Protein AF-A0A3P8V9P8-F1 (afdb_monomer_lite)

Sequence (103 aa):
MSKKKKDWKTEKERLLRLDGEERRKEYRRQDFIPLEKIPTWREENRANRKEEGKEVPGRGGLSDKVSLYKGDITVLEVDAIVNAGEEAGKSQKQQEGDFLQVP

Foldseek 3Di:
DDDPPDPPVVVVVVLVPDDPVVNCVPDPDNQADEPVNFDFQVRVCVVVPPDDDDDPPDDPDCSRVHGDDDDDPSRYPDPDDDDPDDCPDPPDDDPDDPPDDDD

Structure (mmCIF, N/CA/C/O backbone):
data_AF-A0A3P8V9P8-F1
#
_entry.id   AF-A0A3P8V9P8-F1
#
loop_
_atom_site.group_PDB
_atom_site.id
_atom_site.type_symbol
_atom_site.label_atom_id
_atom_site.label_alt_id
_atom_site.label_comp_id
_atom_site.label_asym_id
_atom_site.label_entity_id
_atom_site.label_seq_id
_atom_site.pdbx_PDB_ins_code
_atom_site.Cartn_x
_atom_site.Cartn_y
_atom_site.Cartn_z
_atom_site.occupancy
_atom_site.B_iso_or_equiv
_atom_site.auth_seq_id
_atom_site.auth_comp_id
_atom_site.auth_asym_id
_atom_site.auth_atom_id
_atom_site.pdbx_PDB_model_num
ATOM 1 N N . MET A 1 1 ? -28.130 -1.934 23.404 1.00 34.16 1 MET A N 1
ATOM 2 C CA . MET A 1 1 ? -26.757 -2.379 23.741 1.00 34.16 1 MET A CA 1
ATOM 3 C C . MET A 1 1 ? -25.752 -1.481 23.024 1.00 34.16 1 MET A C 1
ATOM 5 O O . MET A 1 1 ? -25.485 -1.690 21.846 1.00 34.16 1 MET A O 1
ATOM 9 N N . SER A 1 2 ? -25.257 -0.434 23.689 1.00 45.66 2 SER A N 1
ATOM 10 C CA . SER A 1 2 ? -24.278 0.487 23.094 1.00 45.66 2 SER A CA 1
ATOM 11 C C . SER A 1 2 ? -22.909 -0.191 23.053 1.00 45.66 2 SER A C 1
ATOM 13 O O . SER A 1 2 ? -22.291 -0.402 24.095 1.00 45.66 2 SER A O 1
ATOM 15 N N . LYS A 1 3 ? -22.433 -0.573 21.861 1.00 52.53 3 LYS A N 1
ATOM 16 C CA . LYS A 1 3 ? -21.045 -1.013 21.680 1.00 52.53 3 LYS A CA 1
ATOM 17 C C . LYS A 1 3 ? -20.150 0.185 22.002 1.00 52.53 3 LYS A C 1
ATOM 19 O O . LYS A 1 3 ? -20.113 1.137 21.225 1.00 52.53 3 LYS A O 1
ATOM 24 N N . LYS A 1 4 ? -19.472 0.159 23.156 1.00 60.16 4 LYS A N 1
ATOM 25 C CA . LYS A 1 4 ? -18.398 1.105 23.493 1.00 60.16 4 LYS A CA 1
ATOM 26 C C . LYS A 1 4 ? -17.437 1.117 22.302 1.00 60.16 4 LYS A C 1
ATOM 28 O O . LYS A 1 4 ? -16.820 0.096 22.003 1.00 60.16 4 LYS A O 1
ATOM 33 N N . LYS A 1 5 ? -17.393 2.226 21.559 1.00 66.69 5 LYS A N 1
ATOM 34 C CA . LYS A 1 5 ? -16.459 2.379 20.443 1.00 66.69 5 LYS A CA 1
ATOM 35 C C . LYS A 1 5 ? -15.057 2.289 21.038 1.00 66.69 5 LYS A C 1
ATOM 37 O O . LYS A 1 5 ? -14.736 3.048 21.947 1.00 66.69 5 LYS A O 1
ATOM 42 N N . LYS A 1 6 ? -14.262 1.331 20.563 1.00 71.31 6 LYS A N 1
ATOM 43 C CA . LYS A 1 6 ? -12.830 1.279 20.861 1.00 71.31 6 LYS A CA 1
ATOM 44 C C . LYS A 1 6 ? -12.234 2.603 20.382 1.00 71.31 6 LYS A C 1
ATOM 46 O O . LYS A 1 6 ? -12.539 3.024 19.264 1.00 71.31 6 LYS A O 1
ATOM 51 N N . ASP A 1 7 ? -11.465 3.274 21.231 1.00 89.44 7 ASP A N 1
ATOM 52 C CA . ASP A 1 7 ? -10.794 4.503 20.822 1.00 89.44 7 ASP A CA 1
ATOM 53 C C . ASP A 1 7 ? -9.811 4.164 19.694 1.00 89.44 7 ASP A C 1
ATOM 55 O O . ASP A 1 7 ? -8.908 3.338 19.854 1.00 89.44 7 ASP A O 1
ATOM 59 N N . TRP A 1 8 ? -10.021 4.773 18.527 1.00 89.00 8 TRP A N 1
ATOM 60 C CA . TRP A 1 8 ? -9.198 4.536 17.346 1.00 89.00 8 TRP A CA 1
ATOM 61 C C . TRP A 1 8 ? -7.748 4.972 17.576 1.00 89.00 8 TRP A C 1
ATOM 63 O O . TRP A 1 8 ? -6.852 4.404 16.957 1.00 89.00 8 TRP A O 1
ATOM 73 N N . LYS A 1 9 ? -7.505 5.947 18.468 1.00 93.50 9 LYS A N 1
ATOM 74 C CA . LYS A 1 9 ? -6.154 6.416 18.802 1.00 93.50 9 LYS A CA 1
ATOM 75 C C . LYS A 1 9 ? -5.376 5.338 19.545 1.00 93.50 9 LYS A C 1
ATOM 77 O O . LYS A 1 9 ? -4.273 4.991 19.132 1.00 93.50 9 LYS A O 1
ATOM 82 N N . THR A 1 10 ? -5.983 4.756 20.581 1.00 92.88 10 THR A N 1
ATOM 83 C CA . THR A 1 10 ? -5.384 3.658 21.353 1.00 92.88 10 THR A CA 1
ATOM 84 C C . THR A 1 10 ? -5.127 2.439 20.475 1.00 92.88 10 THR A C 1
ATOM 86 O O . THR A 1 10 ? -4.055 1.844 20.542 1.00 92.88 10 THR A O 1
ATOM 89 N N . GLU A 1 11 ? -6.083 2.080 19.615 1.00 92.81 11 GLU A N 1
ATOM 90 C CA . GLU A 1 11 ? -5.922 0.936 18.713 1.00 92.81 11 GLU A CA 1
ATOM 91 C C . GLU A 1 11 ? -4.829 1.183 17.661 1.00 92.81 11 GLU A C 1
ATOM 93 O O . GLU A 1 11 ? -4.024 0.293 17.396 1.00 92.81 11 GLU A O 1
ATOM 98 N N . LYS A 1 12 ? -4.745 2.403 17.110 1.00 92.75 12 LYS A N 1
ATOM 99 C CA . LYS A 1 12 ? -3.674 2.799 16.188 1.00 92.75 12 LYS A CA 1
ATOM 100 C C . LYS A 1 12 ? -2.299 2.681 16.846 1.00 92.75 12 LYS A C 1
ATOM 102 O O . LYS A 1 12 ? -1.401 2.095 16.251 1.00 92.75 12 LYS A O 1
ATOM 107 N N . GLU A 1 13 ? -2.126 3.220 18.054 1.00 94.19 13 GLU A N 1
ATOM 108 C CA . GLU A 1 13 ? -0.857 3.109 18.785 1.00 94.19 13 GLU A CA 1
ATOM 109 C C . GLU A 1 13 ? -0.478 1.659 19.078 1.00 94.19 13 GLU A C 1
ATOM 111 O O . GLU A 1 13 ? 0.692 1.301 18.967 1.00 94.19 13 GLU A O 1
ATOM 116 N N . ARG A 1 14 ? -1.456 0.817 19.430 1.00 95.00 14 ARG A N 1
ATOM 117 C CA . ARG A 1 14 ? -1.223 -0.609 19.663 1.00 95.00 14 ARG A CA 1
ATOM 118 C C . ARG A 1 14 ? -0.701 -1.293 18.400 1.00 95.00 14 ARG A C 1
ATOM 120 O O . ARG A 1 14 ? 0.324 -1.957 18.467 1.00 95.00 14 ARG A O 1
ATOM 127 N N . LEU A 1 15 ? -1.363 -1.084 17.260 1.00 92.88 15 LEU A N 1
ATOM 128 C CA . LEU A 1 15 ? -0.978 -1.689 15.980 1.00 92.88 15 LEU A CA 1
ATOM 129 C C . LEU A 1 15 ? 0.393 -1.214 15.479 1.00 92.88 15 LEU A C 1
ATOM 131 O O . LEU A 1 15 ? 1.110 -1.999 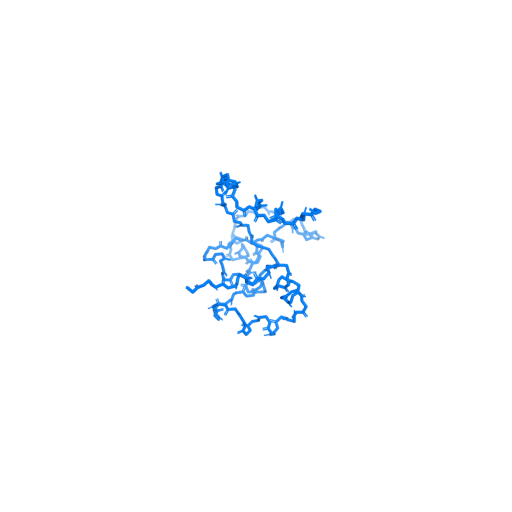14.870 1.00 92.88 15 LEU A O 1
ATOM 135 N N . LEU A 1 16 ? 0.768 0.042 15.747 1.00 93.12 16 LEU A N 1
ATOM 136 C CA . LEU A 1 16 ? 2.086 0.584 15.387 1.00 93.12 16 LEU A CA 1
ATOM 137 C C . LEU A 1 16 ? 3.238 -0.003 16.216 1.00 93.12 16 LEU A C 1
ATOM 139 O O . LEU A 1 16 ? 4.381 0.069 15.778 1.00 93.12 16 LEU A O 1
ATOM 143 N N . ARG A 1 17 ? 2.956 -0.534 17.414 1.00 93.56 17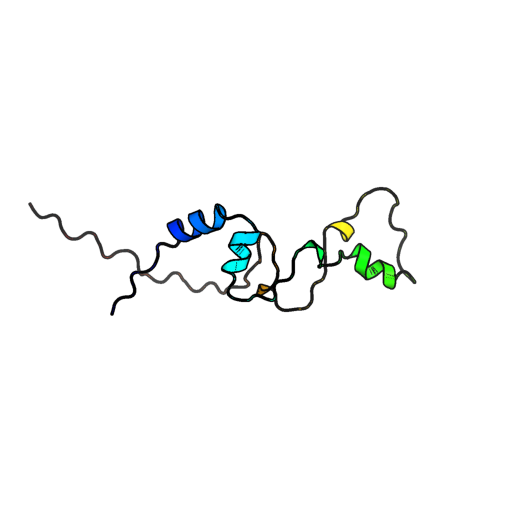 ARG A N 1
ATOM 144 C CA . ARG A 1 17 ? 3.968 -1.134 18.301 1.00 93.56 17 ARG A CA 1
ATOM 145 C C . ARG A 1 17 ? 4.201 -2.625 18.044 1.00 93.56 17 ARG A C 1
ATOM 147 O O . ARG A 1 17 ? 5.206 -3.140 18.518 1.00 93.56 17 ARG A O 1
ATOM 154 N N . LEU A 1 18 ? 3.287 -3.302 17.349 1.00 92.75 18 LEU A N 1
ATOM 155 C CA . LEU A 1 18 ? 3.429 -4.717 17.009 1.00 92.75 18 LEU A CA 1
ATOM 156 C C . LEU A 1 18 ? 4.478 -4.918 15.914 1.00 92.75 18 LEU A C 1
ATOM 158 O O . LEU A 1 18 ? 4.591 -4.105 14.990 1.00 92.75 18 LEU A O 1
ATOM 162 N N . ASP A 1 19 ? 5.183 -6.042 15.978 1.00 92.94 19 ASP A N 1
ATOM 163 C CA . ASP A 1 19 ? 6.049 -6.474 14.888 1.00 92.94 19 ASP A CA 1
ATOM 164 C C . ASP A 1 19 ? 5.242 -7.020 13.689 1.00 92.94 19 ASP A C 1
ATOM 166 O O . ASP A 1 19 ? 4.017 -7.173 13.730 1.00 92.94 19 ASP A O 1
ATOM 170 N N . GLY A 1 20 ? 5.926 -7.292 12.575 1.00 88.12 20 GLY A N 1
ATOM 171 C CA . GLY A 1 20 ? 5.272 -7.792 11.363 1.00 88.12 20 GLY A CA 1
ATOM 172 C C . GLY A 1 20 ? 4.593 -9.156 11.542 1.00 88.12 20 GLY A C 1
ATOM 173 O O . GLY A 1 20 ? 3.538 -9.396 10.957 1.00 88.12 20 GLY A O 1
ATOM 174 N N . GLU A 1 21 ? 5.147 -10.049 12.362 1.00 91.12 21 GLU A N 1
ATOM 175 C CA . GLU A 1 21 ? 4.606 -11.398 12.560 1.00 91.12 21 GLU A CA 1
ATOM 176 C C . GLU A 1 21 ? 3.358 -11.389 13.445 1.00 91.12 21 GLU A C 1
ATOM 178 O O . GLU A 1 21 ? 2.378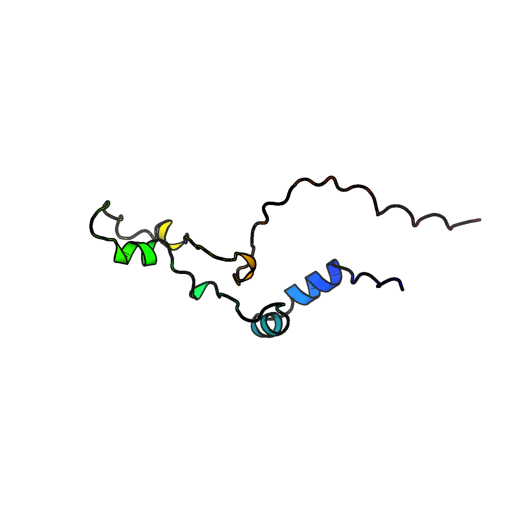 -12.079 13.158 1.00 91.12 21 GLU A O 1
ATOM 183 N N . GLU A 1 22 ? 3.360 -10.581 14.500 1.00 92.88 22 GLU A N 1
ATOM 184 C CA . GLU A 1 22 ? 2.216 -10.356 15.372 1.00 92.88 22 GLU A CA 1
ATOM 185 C C . GLU A 1 22 ? 1.086 -9.648 14.630 1.00 92.88 22 GLU A C 1
ATOM 187 O O . GLU A 1 22 ? -0.068 -10.072 14.734 1.00 92.88 22 GLU A O 1
ATOM 192 N N . ARG A 1 23 ? 1.405 -8.642 13.804 1.00 93.00 23 ARG A N 1
ATOM 193 C CA . ARG A 1 23 ? 0.411 -7.963 12.959 1.00 93.00 23 ARG A CA 1
ATOM 194 C C . ARG A 1 23 ? -0.313 -8.937 12.032 1.00 93.00 23 ARG A C 1
ATOM 196 O O . ARG A 1 23 ? -1.538 -8.867 11.934 1.00 93.00 23 ARG A O 1
ATOM 203 N N . ARG A 1 24 ? 0.406 -9.882 11.413 1.00 93.75 24 ARG A N 1
ATOM 204 C CA . ARG A 1 24 ? -0.171 -10.892 10.503 1.00 93.75 24 ARG A CA 1
ATOM 205 C C . ARG A 1 24 ? -1.198 -11.807 11.173 1.00 93.75 24 ARG A C 1
ATOM 207 O O . ARG A 1 24 ? -2.143 -12.229 10.511 1.00 93.75 24 ARG A O 1
ATOM 214 N N . LYS A 1 25 ? -1.068 -12.081 12.479 1.00 92.81 25 LYS A N 1
ATOM 215 C CA . LYS A 1 25 ? -2.047 -12.886 13.245 1.00 92.81 25 LYS A CA 1
ATOM 216 C C . LYS A 1 25 ? -3.405 -12.194 13.361 1.00 92.81 25 LYS A C 1
ATOM 218 O O . LYS A 1 25 ? -4.422 -12.862 13.528 1.00 92.81 25 LYS A O 1
ATOM 223 N N . GLU A 1 26 ? -3.418 -10.866 13.289 1.00 92.50 26 GLU A N 1
ATOM 224 C CA . GLU A 1 26 ? -4.614 -10.043 13.465 1.00 92.50 26 GLU A CA 1
ATOM 225 C C . GLU A 1 26 ? -5.206 -9.527 12.146 1.00 92.50 26 GLU A C 1
ATOM 227 O O . GLU A 1 26 ? -6.229 -8.832 12.149 1.00 92.50 26 GLU A O 1
ATOM 232 N N . TYR A 1 27 ? -4.597 -9.855 11.003 1.00 92.88 27 TYR A N 1
ATOM 233 C CA . TYR A 1 27 ? -5.161 -9.497 9.708 1.00 92.88 27 TYR A CA 1
ATOM 234 C C . TYR A 1 27 ? -6.535 -10.141 9.530 1.00 92.88 27 TYR A C 1
ATOM 236 O O . TYR A 1 27 ? -6.756 -11.314 9.826 1.00 92.88 27 TYR A O 1
ATOM 244 N N . ARG A 1 28 ? -7.482 -9.365 8.988 1.00 90.06 28 ARG A N 1
ATOM 245 C CA . ARG A 1 28 ? -8.827 -9.878 8.676 1.00 90.06 28 ARG A CA 1
ATOM 246 C C . ARG A 1 28 ? -8.790 -11.024 7.672 1.00 90.06 28 ARG A C 1
ATOM 248 O O . ARG A 1 28 ? -9.689 -11.859 7.671 1.00 90.06 28 ARG A O 1
ATOM 255 N N . ARG A 1 29 ? -7.782 -11.021 6.802 1.00 88.38 29 ARG A N 1
ATOM 256 C CA . ARG A 1 29 ? -7.541 -12.048 5.802 1.00 88.38 29 ARG A CA 1
ATOM 257 C C . ARG A 1 29 ? -6.126 -12.580 5.964 1.00 88.38 29 ARG A C 1
ATOM 259 O O . ARG A 1 29 ? -5.216 -11.812 6.255 1.00 88.38 29 ARG A O 1
ATOM 266 N N . GLN A 1 30 ? -5.951 -13.878 5.750 1.00 88.12 30 GLN A N 1
ATOM 267 C CA . GLN A 1 30 ? -4.633 -14.512 5.827 1.00 88.12 30 GLN A CA 1
ATOM 268 C C . GLN A 1 30 ? -3.911 -14.579 4.471 1.00 88.12 30 GLN A C 1
ATOM 270 O O . GLN A 1 30 ? -2.734 -14.916 4.428 1.00 88.12 30 GLN A O 1
ATOM 275 N N . ASP A 1 31 ? -4.579 -14.235 3.367 1.00 91.25 31 ASP A N 1
ATOM 276 C CA . ASP A 1 31 ? -4.043 -14.269 2.001 1.00 91.25 31 ASP A CA 1
ATOM 277 C C . ASP A 1 31 ? -3.364 -12.950 1.587 1.00 91.25 31 ASP A C 1
ATOM 279 O O . ASP A 1 31 ? -3.647 -12.390 0.530 1.00 91.25 31 ASP A O 1
ATOM 283 N N . PHE A 1 32 ? -2.456 -12.440 2.422 1.00 94.19 32 PHE A N 1
ATOM 284 C CA . PHE A 1 32 ? -1.728 -11.200 2.141 1.00 94.19 32 PHE A CA 1
ATOM 285 C C . PHE A 1 32 ? -0.572 -11.402 1.145 1.00 94.19 32 PHE A C 1
ATOM 287 O O . PHE A 1 32 ? 0.051 -12.466 1.062 1.00 94.19 32 PHE A O 1
ATOM 294 N N . ILE A 1 33 ? -0.262 -10.343 0.398 1.00 95.25 33 ILE A N 1
ATOM 295 C CA . ILE A 1 33 ? 0.829 -10.288 -0.573 1.00 95.25 33 ILE A CA 1
ATOM 296 C C . ILE A 1 33 ? 1.918 -9.360 -0.019 1.00 95.25 33 ILE A C 1
ATOM 298 O O . ILE A 1 33 ? 1.709 -8.146 0.001 1.00 95.25 33 ILE A O 1
ATOM 302 N N . PRO A 1 34 ? 3.063 -9.902 0.435 1.00 95.38 34 PRO A N 1
ATOM 303 C CA . PRO A 1 34 ? 4.204 -9.101 0.867 1.00 95.38 34 PRO A CA 1
ATOM 304 C C . PRO A 1 34 ? 4.833 -8.341 -0.306 1.00 95.38 34 PRO A C 1
ATOM 306 O O . PRO A 1 34 ? 4.798 -8.817 -1.447 1.00 95.38 34 PRO A O 1
ATOM 309 N N . LEU A 1 35 ? 5.417 -7.174 -0.018 1.00 95.56 35 LEU A N 1
ATOM 310 C CA . LEU A 1 35 ? 6.027 -6.284 -1.012 1.00 95.56 35 LEU A CA 1
ATOM 311 C C . LEU A 1 35 ? 7.059 -7.009 -1.889 1.00 95.56 35 LEU A C 1
ATOM 313 O O . LEU A 1 35 ? 7.111 -6.781 -3.092 1.00 95.56 35 LEU A O 1
ATOM 317 N N . GLU A 1 36 ? 7.819 -7.941 -1.318 1.00 93.94 36 GLU A N 1
ATOM 318 C CA . GLU A 1 36 ? 8.859 -8.710 -2.008 1.00 93.94 36 GLU A CA 1
ATOM 319 C C . GLU A 1 36 ? 8.309 -9.635 -3.104 1.00 93.94 36 GLU A C 1
ATOM 321 O O . GLU A 1 36 ? 9.057 -10.068 -3.978 1.00 93.94 36 GLU A O 1
ATOM 326 N N . LYS A 1 37 ? 7.011 -9.969 -3.068 1.00 94.62 37 LYS A N 1
ATOM 327 C CA . LYS A 1 37 ? 6.359 -10.770 -4.117 1.00 94.62 37 LYS A CA 1
ATOM 328 C C . LYS A 1 37 ? 5.828 -9.927 -5.273 1.00 94.62 37 LYS A C 1
ATOM 330 O O . LYS A 1 37 ? 5.363 -10.500 -6.257 1.00 94.62 37 LYS A O 1
ATOM 335 N N . ILE A 1 38 ? 5.853 -8.601 -5.160 1.00 95.12 38 ILE A N 1
ATOM 336 C CA . ILE A 1 38 ? 5.393 -7.697 -6.210 1.00 95.12 38 ILE A CA 1
ATOM 337 C C . ILE A 1 38 ? 6.589 -7.413 -7.129 1.00 95.12 38 ILE A C 1
ATOM 339 O O . ILE A 1 38 ? 7.533 -6.756 -6.693 1.00 95.12 38 ILE A O 1
ATOM 343 N N . PRO A 1 39 ? 6.583 -7.890 -8.388 1.00 93.00 39 PRO A N 1
ATOM 344 C CA . PRO A 1 39 ? 7.687 -7.631 -9.302 1.00 93.00 39 PRO A CA 1
ATOM 345 C C . PRO A 1 39 ? 7.768 -6.139 -9.620 1.00 93.00 39 PRO A C 1
ATOM 347 O O . PRO A 1 39 ? 6.756 -5.450 -9.772 1.00 93.00 39 PRO A O 1
ATOM 350 N N . THR A 1 40 ? 8.983 -5.628 -9.745 1.00 93.50 40 THR A N 1
ATOM 351 C CA . THR A 1 40 ? 9.227 -4.282 -10.269 1.00 93.50 40 THR A CA 1
ATOM 352 C C . THR A 1 40 ? 8.895 -4.220 -11.758 1.00 93.50 40 THR A C 1
ATOM 354 O O . THR A 1 40 ? 8.950 -5.220 -12.477 1.00 93.50 40 THR A O 1
ATOM 357 N N . TRP A 1 41 ? 8.615 -3.019 -12.260 1.00 90.00 41 TRP A N 1
ATOM 358 C CA . TRP A 1 41 ? 8.396 -2.777 -13.685 1.00 90.00 41 TRP A CA 1
ATOM 359 C C . TRP A 1 41 ? 9.577 -3.265 -14.525 1.00 90.00 41 TRP A C 1
ATOM 361 O O . TRP A 1 41 ? 9.393 -3.810 -15.610 1.00 90.00 41 TRP A O 1
ATOM 371 N N . ARG A 1 42 ? 10.808 -3.127 -14.012 1.00 87.00 42 ARG A N 1
ATOM 372 C CA . ARG A 1 42 ? 11.991 -3.696 -14.662 1.00 87.00 42 ARG A CA 1
ATOM 373 C C . ARG A 1 42 ? 11.894 -5.217 -14.783 1.00 87.00 42 ARG A C 1
ATOM 375 O O . ARG A 1 42 ? 12.210 -5.753 -15.843 1.00 87.00 42 ARG A O 1
ATOM 382 N N . GLU A 1 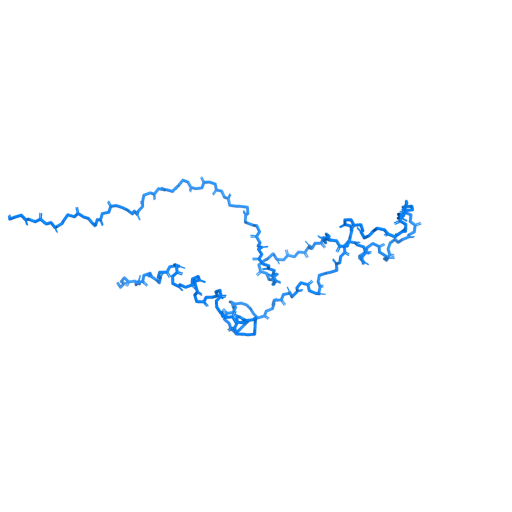43 ? 11.546 -5.915 -13.710 1.00 86.88 43 GLU A N 1
ATOM 383 C CA . GLU A 1 43 ? 11.478 -7.380 -13.694 1.00 86.88 43 GLU A CA 1
ATOM 384 C C . GLU A 1 43 ? 10.377 -7.909 -14.611 1.00 86.88 43 GLU A C 1
ATOM 386 O O . GLU A 1 43 ? 10.617 -8.865 -15.346 1.00 86.88 43 GLU A O 1
ATOM 391 N N . GLU A 1 44 ? 9.225 -7.240 -14.647 1.00 84.06 44 GLU A N 1
ATOM 392 C CA . GLU A 1 44 ? 8.114 -7.585 -15.535 1.00 84.06 44 GLU A CA 1
ATOM 393 C C . GLU A 1 44 ? 8.476 -7.359 -17.018 1.00 84.06 44 GLU A C 1
ATOM 395 O O . GLU A 1 44 ? 8.306 -8.254 -17.850 1.00 84.06 44 GLU A O 1
ATOM 400 N N . ASN A 1 45 ? 9.093 -6.219 -17.357 1.00 73.75 45 ASN A N 1
ATOM 401 C CA . ASN A 1 45 ? 9.485 -5.914 -18.740 1.00 73.75 45 ASN A CA 1
ATOM 402 C C . ASN A 1 45 ? 10.736 -6.656 -19.233 1.00 73.75 45 ASN A C 1
ATOM 404 O O . ASN A 1 45 ? 10.976 -6.703 -20.443 1.00 73.75 45 ASN A O 1
ATOM 408 N N . ARG A 1 46 ? 11.532 -7.287 -18.357 1.00 66.69 46 ARG A N 1
ATOM 409 C CA . ARG A 1 46 ? 12.654 -8.145 -18.791 1.00 66.69 46 ARG A CA 1
ATOM 410 C C . ARG A 1 46 ? 12.185 -9.317 -19.660 1.00 66.69 46 ARG A C 1
ATOM 412 O O . ARG A 1 46 ? 12.939 -9.733 -20.537 1.00 66.69 46 ARG A O 1
ATOM 419 N N . ALA A 1 47 ? 10.955 -9.802 -19.475 1.00 57.06 47 ALA A N 1
ATOM 420 C CA . ALA A 1 47 ? 10.366 -10.851 -20.310 1.00 57.06 47 ALA A CA 1
ATOM 421 C C . ALA A 1 47 ? 9.993 -10.367 -21.730 1.00 57.06 47 ALA A C 1
ATOM 423 O O . ALA A 1 47 ? 9.987 -11.162 -22.667 1.00 57.06 47 ALA A O 1
ATOM 424 N N . ASN A 1 48 ? 9.750 -9.062 -21.907 1.00 54.56 48 ASN A N 1
ATOM 425 C CA . ASN A 1 48 ? 9.282 -8.433 -23.150 1.00 54.56 48 ASN A CA 1
ATOM 426 C C . ASN A 1 48 ? 10.362 -7.617 -23.880 1.00 54.56 48 ASN A C 1
ATOM 428 O O . ASN A 1 48 ? 10.058 -6.809 -24.753 1.00 54.56 48 ASN A O 1
ATOM 432 N N . ARG A 1 49 ? 11.642 -7.850 -23.565 1.00 56.44 49 ARG A N 1
ATOM 433 C CA . ARG A 1 49 ? 12.813 -7.090 -24.043 1.00 56.44 49 ARG A CA 1
ATOM 434 C C . ARG A 1 49 ? 13.130 -7.242 -25.544 1.00 56.44 49 ARG A C 1
ATOM 436 O O . ARG A 1 49 ? 14.298 -7.191 -25.925 1.00 56.44 49 ARG A O 1
ATOM 443 N N . LYS A 1 50 ? 12.130 -7.476 -26.399 1.00 53.94 50 LYS A N 1
ATOM 444 C CA . LYS A 1 50 ? 12.315 -7.525 -27.852 1.00 53.94 50 LYS A CA 1
ATOM 445 C C . LYS A 1 50 ? 12.431 -6.140 -28.471 1.00 53.94 50 LYS A C 1
ATOM 447 O O . LYS A 1 50 ? 13.244 -5.985 -29.369 1.00 53.94 50 LYS A O 1
ATOM 452 N N . GLU A 1 51 ? 11.722 -5.130 -27.988 1.00 52.06 51 GLU A N 1
ATOM 453 C CA . GLU A 1 51 ? 11.730 -3.819 -28.637 1.00 52.06 51 GLU A CA 1
ATOM 454 C C . GLU A 1 51 ? 11.415 -2.743 -27.605 1.00 52.06 51 GLU A C 1
ATOM 456 O O . GLU A 1 51 ? 10.261 -2.571 -27.262 1.00 52.06 51 GLU A O 1
ATOM 461 N N . GLU A 1 52 ? 12.427 -2.074 -27.049 1.00 51.47 52 GLU A N 1
ATOM 462 C CA . GLU A 1 52 ? 12.374 -0.635 -26.746 1.00 51.47 52 GLU A CA 1
ATOM 463 C C . GLU A 1 52 ? 13.663 -0.179 -26.050 1.00 51.47 52 GLU A C 1
ATOM 465 O O . GLU A 1 52 ? 14.110 -0.763 -25.067 1.00 51.47 52 GLU A O 1
ATOM 470 N N . GLY A 1 53 ? 14.261 0.867 -26.629 1.00 50.66 53 GLY A N 1
ATOM 471 C CA . GLY A 1 53 ? 15.132 1.868 -26.006 1.00 50.66 53 GLY A CA 1
ATOM 472 C C . GLY A 1 53 ? 16.180 1.415 -24.988 1.00 50.66 53 GLY A C 1
ATOM 473 O O . GLY A 1 53 ? 15.864 1.072 -23.857 1.00 50.66 53 GLY A O 1
ATOM 474 N N . LYS A 1 54 ? 17.460 1.574 -25.357 1.00 49.34 54 LYS A N 1
ATOM 475 C CA . LYS A 1 54 ? 18.638 1.512 -24.472 1.00 49.34 54 LYS A CA 1
ATOM 476 C C . LYS A 1 54 ? 18.345 2.070 -23.069 1.00 49.34 54 LYS A C 1
ATOM 478 O O . LYS A 1 54 ? 18.362 3.282 -22.860 1.00 49.34 54 LYS A O 1
ATOM 483 N N . GLU A 1 55 ? 18.162 1.182 -22.097 1.00 55.47 55 GLU A N 1
ATOM 484 C CA . GLU A 1 55 ? 18.284 1.537 -20.687 1.00 55.47 55 GLU A CA 1
ATOM 485 C C . GLU A 1 55 ? 19.704 2.078 -20.473 1.00 55.47 55 GLU A C 1
ATOM 487 O O . GLU A 1 55 ? 20.677 1.418 -20.843 1.00 55.47 55 GLU A O 1
ATOM 492 N N . VAL A 1 56 ? 19.838 3.286 -19.920 1.00 53.16 56 VAL A N 1
ATOM 493 C CA . VAL A 1 56 ? 21.150 3.861 -19.600 1.00 53.16 56 VAL A CA 1
ATOM 494 C C . VAL A 1 56 ? 21.802 2.958 -18.544 1.00 53.16 56 VAL A C 1
ATOM 496 O O . VAL A 1 56 ? 21.276 2.858 -17.431 1.00 53.16 56 VAL A O 1
ATOM 499 N N . PRO A 1 57 ? 22.907 2.260 -18.856 1.00 47.25 57 PRO A N 1
ATOM 500 C CA . PRO A 1 57 ? 23.504 1.330 -17.913 1.00 47.25 57 PRO A CA 1
ATOM 501 C C . PRO A 1 57 ? 24.143 2.130 -16.770 1.00 47.25 57 PRO A C 1
ATOM 503 O O . PRO A 1 57 ? 24.969 3.007 -17.008 1.00 47.25 57 PRO A O 1
ATOM 506 N N . GLY A 1 58 ? 23.749 1.845 -15.525 1.00 51.91 58 GLY A N 1
ATOM 507 C CA . GLY A 1 58 ? 24.449 2.339 -14.331 1.00 51.91 58 GLY A CA 1
ATOM 508 C C . GLY A 1 58 ? 23.707 3.344 -13.444 1.00 51.91 58 GLY A C 1
ATOM 509 O O . GLY A 1 58 ? 24.234 3.701 -12.394 1.00 51.91 58 GLY A O 1
ATOM 510 N N . ARG A 1 59 ? 22.482 3.772 -13.780 1.00 55.56 59 ARG A N 1
ATOM 511 C CA . ARG A 1 59 ? 21.598 4.462 -12.819 1.00 55.56 59 ARG A CA 1
ATOM 512 C C . ARG A 1 59 ? 20.349 3.621 -12.604 1.00 55.56 59 ARG A C 1
ATOM 514 O O . ARG A 1 59 ? 19.601 3.408 -13.551 1.00 55.56 59 ARG A O 1
ATOM 521 N N . GLY A 1 60 ? 20.144 3.143 -11.373 1.00 60.72 60 GLY A N 1
ATOM 522 C CA . GLY A 1 60 ? 18.889 2.515 -10.951 1.00 60.72 60 GLY A CA 1
ATOM 523 C C . GLY A 1 60 ? 17.726 3.410 -11.369 1.00 60.72 60 GLY A C 1
ATOM 524 O O . GLY A 1 60 ? 17.611 4.549 -10.909 1.00 60.72 60 GLY A O 1
ATOM 525 N N . GLY A 1 61 ? 16.965 2.939 -12.351 1.00 76.88 61 GLY A N 1
ATOM 526 C CA . GLY A 1 61 ? 15.927 3.720 -13.005 1.00 76.88 61 GLY A CA 1
ATOM 527 C C . GLY A 1 61 ? 14.691 3.801 -12.123 1.00 76.88 61 GLY A C 1
ATOM 528 O O . GLY A 1 61 ? 14.555 3.068 -11.145 1.00 76.88 61 GLY A O 1
ATOM 529 N N . LEU A 1 62 ? 13.736 4.653 -12.500 1.00 86.94 62 LEU A N 1
ATOM 530 C CA . LEU A 1 62 ? 12.409 4.633 -11.875 1.00 86.94 62 LEU A CA 1
ATOM 531 C C . LEU A 1 62 ? 11.734 3.256 -12.015 1.00 86.94 62 LEU A C 1
ATOM 533 O O . LEU A 1 62 ? 10.927 2.900 -11.167 1.00 86.94 62 LEU A O 1
ATOM 537 N N . SER A 1 63 ? 12.124 2.456 -13.015 1.00 86.38 63 SER A N 1
ATOM 538 C CA . SER A 1 63 ? 11.632 1.095 -13.252 1.00 86.38 63 SER A CA 1
ATOM 539 C C . SER A 1 63 ? 11.942 0.087 -12.137 1.00 86.38 63 SER A C 1
ATOM 541 O O . SER A 1 63 ? 11.248 -0.918 -12.052 1.00 86.38 63 SER A O 1
ATOM 543 N N . ASP A 1 64 ? 12.930 0.349 -11.275 1.00 89.19 64 ASP A N 1
ATOM 544 C CA . ASP A 1 64 ? 13.210 -0.469 -10.078 1.00 89.19 64 ASP A CA 1
ATOM 545 C C . ASP A 1 64 ? 12.332 -0.092 -8.877 1.00 89.19 64 ASP A C 1
ATOM 547 O O . ASP A 1 64 ? 12.342 -0.772 -7.857 1.00 89.19 64 ASP A O 1
ATOM 551 N N . LYS A 1 65 ? 11.629 1.042 -8.958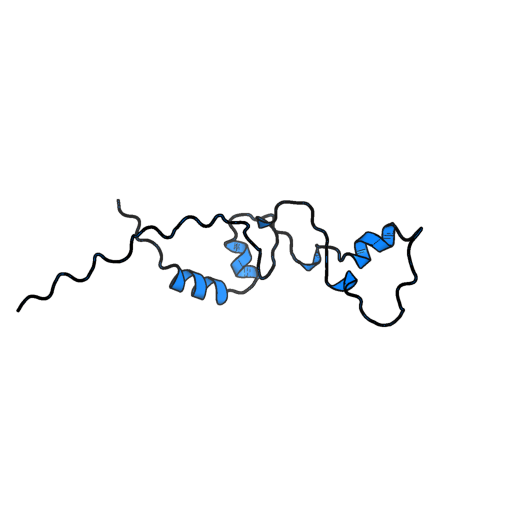 1.00 91.44 65 LYS A N 1
ATOM 552 C CA . LYS A 1 65 ? 10.892 1.645 -7.837 1.00 91.44 65 LYS A CA 1
ATOM 553 C C . LYS A 1 65 ? 9.385 1.662 -8.046 1.00 91.44 65 LYS A C 1
ATOM 555 O O . LYS A 1 65 ? 8.656 2.099 -7.161 1.00 91.44 65 LYS A O 1
ATOM 560 N N . VAL A 1 66 ? 8.929 1.259 -9.226 1.00 92.50 66 VAL A N 1
ATOM 561 C CA . VAL A 1 66 ? 7.515 1.223 -9.591 1.00 92.50 66 VAL A CA 1
ATOM 562 C C . VAL A 1 66 ? 7.155 -0.185 -10.025 1.00 92.50 66 VAL A C 1
ATOM 564 O O . VAL A 1 66 ? 7.975 -0.878 -10.622 1.00 92.50 66 VAL A O 1
ATOM 567 N N . SER A 1 67 ? 5.920 -0.576 -9.748 1.00 94.44 67 SER A N 1
ATOM 568 C CA . SER A 1 67 ? 5.339 -1.862 -10.124 1.00 94.44 67 SER A CA 1
ATOM 569 C C . SER A 1 67 ? 3.933 -1.622 -10.649 1.00 94.44 67 SER A C 1
ATOM 571 O O . SER A 1 67 ? 3.233 -0.735 -10.152 1.00 94.44 67 SER A O 1
ATOM 573 N N . LEU A 1 68 ? 3.503 -2.421 -11.623 1.00 95.00 68 LEU A N 1
ATOM 574 C CA . LEU A 1 68 ? 2.106 -2.478 -12.030 1.00 95.00 68 LEU A CA 1
ATOM 575 C C . LEU A 1 68 ? 1.473 -3.713 -11.387 1.00 95.00 68 LEU A C 1
ATOM 577 O O . LEU A 1 68 ? 1.868 -4.839 -11.659 1.00 95.00 68 LEU A O 1
ATOM 581 N N . TYR A 1 69 ? 0.488 -3.506 -10.517 1.00 95.38 69 TYR A N 1
ATOM 582 C CA . TYR A 1 69 ? -0.227 -4.596 -9.858 1.00 95.38 69 TYR A CA 1
ATOM 583 C C . TYR A 1 69 ? -1.699 -4.590 -10.267 1.00 95.38 69 TYR A C 1
ATOM 585 O O . TYR A 1 69 ? -2.390 -3.578 -10.138 1.00 95.38 69 TYR A O 1
ATOM 593 N N . LYS A 1 70 ? -2.187 -5.738 -10.744 1.00 95.94 70 LYS A N 1
ATOM 594 C CA . LYS A 1 70 ? -3.595 -5.956 -11.087 1.00 95.94 70 LYS A CA 1
ATOM 595 C C . LYS A 1 70 ? -4.205 -6.959 -10.113 1.00 95.94 70 LYS A C 1
ATOM 597 O O . LYS A 1 70 ? -3.997 -8.161 -10.246 1.00 95.94 70 LYS A O 1
ATOM 602 N N . GLY A 1 71 ? -4.994 -6.465 -9.166 1.00 94.62 71 GLY A N 1
ATOM 603 C CA . GLY A 1 71 ? -5.667 -7.298 -8.177 1.00 94.62 71 GLY A CA 1
ATOM 604 C C . GLY A 1 71 ? -6.365 -6.475 -7.100 1.00 94.62 71 GLY A C 1
ATOM 605 O O . GLY A 1 71 ? -6.525 -5.263 -7.229 1.00 94.62 71 GLY A O 1
ATOM 606 N N . ASP A 1 72 ? -6.775 -7.148 -6.030 1.00 95.81 72 ASP A N 1
ATOM 607 C CA . ASP A 1 72 ? -7.334 -6.513 -4.837 1.00 95.81 72 ASP A CA 1
ATOM 608 C C . ASP A 1 72 ? -6.237 -5.720 -4.102 1.00 95.81 72 ASP A C 1
ATOM 610 O O . ASP A 1 72 ? -5.205 -6.279 -3.738 1.00 95.81 72 ASP A O 1
ATOM 614 N N . ILE A 1 73 ? -6.431 -4.414 -3.898 1.00 96.19 73 ILE A N 1
ATOM 615 C CA . ILE A 1 73 ? -5.447 -3.559 -3.212 1.00 96.19 73 ILE A CA 1
ATOM 616 C C . ILE A 1 73 ? -5.406 -3.820 -1.697 1.00 96.19 73 ILE A C 1
ATOM 618 O O . ILE A 1 73 ? -4.415 -3.513 -1.041 1.00 96.19 73 ILE A O 1
ATOM 622 N N . THR A 1 74 ? -6.462 -4.414 -1.127 1.00 95.38 74 THR A N 1
ATOM 623 C CA . THR A 1 74 ? -6.581 -4.635 0.324 1.00 95.38 74 THR A CA 1
ATOM 624 C C . THR A 1 74 ? -5.737 -5.797 0.841 1.00 95.38 74 THR A C 1
ATOM 626 O O . THR A 1 74 ? 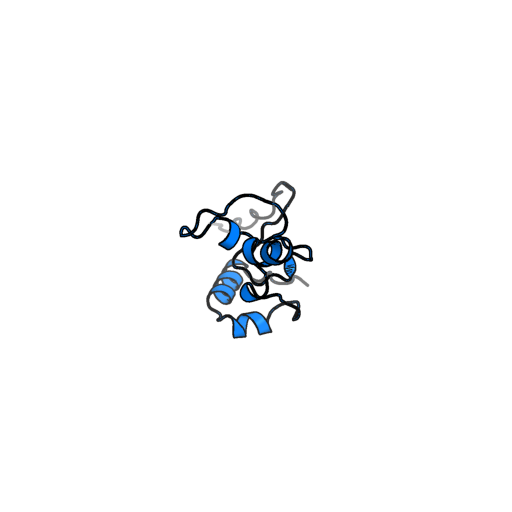-5.554 -5.912 2.052 1.00 95.38 74 THR A O 1
ATOM 629 N N . VAL A 1 75 ? -5.214 -6.645 -0.053 1.00 96.12 75 VAL A N 1
ATOM 630 C CA . VAL A 1 75 ? -4.333 -7.766 0.314 1.00 96.12 75 VAL A CA 1
ATOM 631 C C . VAL A 1 75 ? -2.851 -7.389 0.320 1.00 96.12 75 VAL A C 1
ATOM 633 O O . VAL A 1 75 ? -2.029 -8.202 0.729 1.00 96.12 75 VAL A O 1
ATOM 636 N N . LEU A 1 76 ? -2.489 -6.186 -0.134 1.00 96.44 76 LEU A N 1
ATOM 637 C CA . LEU A 1 76 ? -1.095 -5.754 -0.205 1.00 96.44 76 LEU A CA 1
ATOM 638 C C . LEU A 1 76 ? -0.557 -5.426 1.196 1.00 96.44 76 LEU A C 1
ATOM 640 O O . LEU A 1 76 ? -1.058 -4.524 1.869 1.00 96.44 76 LEU A O 1
ATOM 644 N N . GLU A 1 77 ? 0.491 -6.129 1.623 1.00 95.69 77 GLU A N 1
ATOM 645 C CA . GLU A 1 77 ? 1.245 -5.817 2.839 1.00 95.69 77 GLU A CA 1
ATOM 646 C C . GLU A 1 77 ? 2.293 -4.745 2.502 1.00 95.69 77 GLU A C 1
ATOM 648 O O . GLU A 1 77 ? 3.456 -5.030 2.220 1.00 95.69 77 GLU A O 1
ATOM 653 N N . VAL A 1 78 ? 1.826 -3.494 2.477 1.00 95.69 78 VAL A N 1
ATOM 654 C CA . VAL A 1 78 ? 2.607 -2.277 2.207 1.00 95.69 78 VAL A CA 1
ATOM 655 C C . VAL A 1 78 ? 2.324 -1.214 3.273 1.00 95.69 78 VAL A C 1
ATOM 657 O O . VAL A 1 78 ? 1.309 -1.276 3.968 1.00 95.69 78 VAL A O 1
ATOM 660 N N . ASP A 1 79 ? 3.199 -0.216 3.399 1.00 95.00 79 ASP A N 1
ATOM 661 C CA . ASP A 1 79 ? 3.092 0.808 4.453 1.00 95.00 79 ASP A CA 1
ATOM 662 C C . ASP A 1 79 ? 1.826 1.665 4.346 1.00 95.00 79 ASP A C 1
ATOM 664 O O . ASP A 1 79 ? 1.241 2.068 5.354 1.00 95.00 79 ASP A O 1
ATOM 668 N N . ALA A 1 80 ? 1.402 1.955 3.118 1.00 96.31 80 ALA A N 1
ATOM 669 C CA . ALA A 1 80 ? 0.221 2.750 2.845 1.00 96.31 80 ALA A CA 1
ATOM 670 C C . ALA A 1 80 ? -0.465 2.282 1.563 1.00 96.31 80 ALA A C 1
ATOM 672 O O . ALA A 1 80 ? 0.178 2.020 0.549 1.00 96.31 80 ALA A O 1
ATOM 673 N N . ILE A 1 81 ? -1.794 2.258 1.606 1.00 96.19 81 ILE A N 1
ATOM 674 C CA . ILE A 1 81 ? -2.652 2.142 0.430 1.00 96.19 81 ILE A CA 1
ATOM 675 C C . ILE A 1 81 ? -3.491 3.409 0.320 1.00 96.19 81 ILE A C 1
ATOM 677 O O . ILE A 1 81 ? -3.899 3.997 1.325 1.00 96.19 81 ILE A O 1
ATOM 681 N N . VAL A 1 82 ? -3.745 3.841 -0.908 1.00 97.00 82 VAL A N 1
ATOM 682 C CA . VAL A 1 82 ? -4.574 5.016 -1.170 1.00 97.00 82 VAL A CA 1
ATOM 683 C C . VAL A 1 82 ? -6.014 4.560 -1.361 1.00 97.00 82 VAL A C 1
ATOM 685 O O . VAL A 1 82 ? -6.281 3.617 -2.102 1.00 97.00 82 VAL A O 1
ATOM 688 N N . ASN A 1 83 ? -6.947 5.237 -0.695 1.00 94.62 83 ASN A N 1
ATOM 689 C CA . ASN A 1 83 ? -8.375 5.044 -0.908 1.00 94.62 83 ASN A CA 1
ATOM 690 C C . ASN A 1 83 ? -8.914 6.149 -1.822 1.00 94.62 83 ASN A C 1
ATOM 692 O O . ASN A 1 83 ? -8.704 7.329 -1.543 1.00 94.62 83 ASN A O 1
ATOM 696 N N . ALA A 1 84 ? -9.660 5.779 -2.860 1.00 94.69 84 ALA A N 1
ATOM 697 C CA . ALA A 1 84 ? -10.428 6.717 -3.675 1.00 94.69 84 ALA A CA 1
ATOM 698 C C . ALA A 1 84 ? -11.796 6.970 -3.014 1.00 94.69 84 ALA A C 1
ATOM 700 O O . ALA A 1 84 ? -12.824 6.481 -3.471 1.00 94.69 84 ALA A O 1
ATOM 701 N N . GLY A 1 85 ? -11.791 7.656 -1.869 1.00 89.25 85 GLY A N 1
ATOM 702 C CA . GLY A 1 85 ? -13.012 7.995 -1.136 1.00 89.25 85 GLY A CA 1
ATOM 703 C C . GLY A 1 85 ? -13.696 9.245 -1.688 1.00 89.25 85 GLY A C 1
ATOM 704 O O . GLY A 1 85 ? -13.027 10.174 -2.131 1.00 89.25 85 GLY A O 1
ATOM 705 N N . GLU A 1 86 ? -15.023 9.287 -1.617 1.00 87.75 86 GLU A N 1
ATOM 706 C CA . GLU A 1 86 ? -15.791 10.508 -1.873 1.00 87.75 86 GLU A CA 1
ATOM 707 C C . GLU A 1 86 ? -15.675 11.479 -0.689 1.00 87.75 86 GLU A C 1
ATOM 709 O O . GLU A 1 86 ? -15.561 11.060 0.470 1.00 87.75 86 GLU A O 1
ATOM 714 N N . GLU A 1 87 ? -15.763 12.785 -0.955 1.00 76.62 87 GLU A N 1
ATOM 715 C CA . GLU A 1 87 ? -15.946 13.800 0.087 1.00 76.62 87 GLU A CA 1
ATOM 716 C C . GLU A 1 87 ? -17.373 13.732 0.654 1.00 76.62 87 GLU A C 1
ATOM 718 O O . GLU A 1 87 ? -18.209 14.609 0.446 1.00 76.62 87 GLU A O 1
ATOM 723 N N . ALA A 1 88 ? -17.681 12.679 1.406 1.00 64.25 88 ALA A N 1
ATOM 724 C CA . ALA A 1 88 ? -18.858 12.685 2.256 1.00 64.25 88 ALA A CA 1
ATOM 725 C C . ALA A 1 88 ? -18.595 13.681 3.394 1.00 64.25 88 ALA A C 1
ATOM 727 O O . ALA A 1 88 ? -17.784 13.420 4.289 1.00 64.25 88 ALA A O 1
ATOM 728 N N . GLY A 1 89 ? -19.245 14.848 3.325 1.00 51.16 89 GLY A N 1
ATOM 729 C CA . GLY A 1 89 ? -19.175 15.890 4.343 1.00 51.16 89 GLY A CA 1
ATOM 730 C C . GLY A 1 89 ? -19.231 15.283 5.743 1.00 51.16 89 GLY A C 1
ATOM 731 O O . GLY A 1 89 ? -20.076 14.437 6.038 1.00 51.16 89 GLY A O 1
ATOM 732 N N . LYS A 1 90 ? -18.294 15.691 6.605 1.00 54.97 90 LYS A N 1
ATOM 733 C CA . LYS A 1 90 ? -18.247 15.316 8.023 1.00 54.97 90 LYS A CA 1
ATOM 734 C C . LYS A 1 90 ? -19.462 15.918 8.743 1.00 54.97 90 LYS A C 1
ATOM 736 O O . LYS A 1 90 ? -19.323 16.858 9.519 1.00 54.97 90 LYS A O 1
ATOM 741 N N . SER A 1 91 ? -20.660 15.408 8.479 1.00 44.03 91 SER A N 1
ATOM 742 C CA . SER A 1 91 ? -21.866 15.803 9.191 1.00 44.03 91 SER A CA 1
ATOM 743 C C . SER A 1 91 ? -21.791 15.255 10.613 1.00 44.03 91 SER A C 1
ATOM 745 O O . SER A 1 91 ? -21.970 14.065 10.862 1.00 44.03 91 SER A O 1
ATOM 747 N N . GLN A 1 92 ? -21.435 16.168 11.520 1.00 50.09 92 GLN A N 1
ATOM 748 C CA . GLN A 1 92 ? -21.871 16.274 12.911 1.00 50.09 92 GLN A CA 1
ATOM 749 C C . GLN A 1 92 ? -22.161 14.954 13.641 1.00 50.09 92 GLN A C 1
ATOM 751 O O . GLN A 1 92 ? -23.277 14.458 13.578 1.00 50.09 92 GLN A O 1
ATOM 756 N N . LYS A 1 93 ? -21.215 14.473 14.459 1.00 50.03 93 LYS A N 1
ATOM 757 C CA . LYS A 1 93 ? -21.501 13.843 15.769 1.00 50.03 93 LYS A CA 1
ATOM 758 C C . LYS A 1 93 ? -20.274 13.950 16.669 1.00 50.03 93 LYS A C 1
ATOM 760 O O . LYS A 1 93 ? -19.579 12.956 16.878 1.00 50.03 93 LYS A O 1
ATOM 765 N N . GLN A 1 94 ? -19.975 15.153 17.160 1.00 47.31 94 GLN A N 1
ATOM 766 C CA . GLN A 1 94 ? -18.973 15.316 18.220 1.00 47.31 94 GLN A CA 1
ATOM 767 C C . GLN A 1 94 ? -19.057 16.657 18.968 1.00 47.31 94 GLN A C 1
ATOM 769 O O . GLN A 1 94 ? -18.025 17.237 19.254 1.00 47.31 94 GLN A O 1
ATOM 774 N N . GLN A 1 95 ? -20.253 17.152 19.305 1.00 43.56 95 GLN A N 1
ATOM 775 C CA . GLN A 1 95 ? -20.422 18.190 20.338 1.00 43.56 95 GLN A CA 1
ATOM 776 C C . GLN A 1 95 ? -21.797 18.053 21.011 1.00 43.56 95 GLN A C 1
ATOM 778 O O . GLN A 1 95 ? -22.686 18.853 20.779 1.00 43.56 95 GLN A O 1
ATOM 783 N N . GLU A 1 96 ? -21.985 17.018 21.824 1.00 43.56 96 GLU A N 1
ATOM 784 C CA . GLU A 1 96 ? -22.962 17.046 22.921 1.00 43.56 96 GLU A CA 1
ATOM 785 C C . GLU A 1 96 ? -22.313 16.300 24.083 1.00 43.56 96 GLU A C 1
ATOM 787 O O . GLU A 1 96 ? -22.251 15.072 24.109 1.00 43.56 96 GLU A O 1
ATOM 792 N N . GLY A 1 97 ? -21.701 17.063 24.980 1.00 47.00 97 GLY A N 1
ATOM 793 C CA . GLY A 1 97 ? -20.951 16.522 26.104 1.00 47.00 97 GLY A CA 1
ATOM 794 C C . GLY A 1 97 ? -20.227 17.603 26.888 1.00 47.00 97 GLY A C 1
ATOM 795 O O . GLY A 1 97 ? -19.086 17.388 27.255 1.00 47.00 97 GLY A O 1
ATOM 796 N N . ASP A 1 98 ? -20.867 18.758 27.074 1.00 44.94 98 ASP A N 1
ATOM 797 C CA . ASP A 1 98 ? -20.469 19.752 28.075 1.00 44.94 98 ASP A CA 1
ATOM 798 C C . ASP A 1 98 ? -21.713 20.558 28.471 1.00 44.94 98 ASP A C 1
ATOM 800 O O . ASP A 1 98 ? -21.898 21.727 28.149 1.00 44.94 98 ASP A O 1
ATOM 804 N N . PHE A 1 99 ? -22.649 19.873 29.123 1.00 44.38 99 PHE A N 1
ATOM 805 C CA . PHE A 1 99 ? -23.680 20.533 29.914 1.00 44.38 99 PHE A CA 1
ATOM 806 C C . PHE A 1 99 ? -23.858 19.758 31.208 1.00 44.38 99 PHE A C 1
ATOM 808 O O . PHE A 1 99 ? -24.831 19.036 31.357 1.00 44.38 99 PHE A O 1
ATOM 815 N N . LEU A 1 100 ? -22.881 19.862 32.108 1.00 45.88 100 LEU A N 1
ATOM 816 C CA . LEU A 1 100 ? -23.084 19.751 33.551 1.00 45.88 100 LEU A CA 1
ATOM 817 C C . LEU A 1 100 ? -21.900 20.417 34.266 1.00 45.88 100 LEU A C 1
ATOM 819 O O . LEU A 1 100 ? -20.917 19.762 34.588 1.00 45.88 100 LEU A O 1
ATOM 823 N N . GLN A 1 101 ? -22.031 21.706 34.572 1.00 38.22 101 GLN A N 1
ATOM 824 C CA . GLN A 1 101 ? -21.525 22.235 35.838 1.00 38.22 101 GLN A CA 1
ATOM 825 C C . GLN A 1 101 ? -22.417 23.408 36.264 1.00 38.22 101 GLN A C 1
ATOM 827 O O . GLN A 1 101 ? -22.328 24.523 35.756 1.00 38.22 101 GLN A O 1
ATOM 832 N N . VAL A 1 102 ? -23.328 23.084 37.174 1.00 35.75 102 VAL A N 1
ATOM 833 C CA . VAL A 1 102 ? -24.060 24.002 38.053 1.00 35.75 102 VAL A CA 1
ATOM 834 C C . VAL A 1 102 ? -23.065 24.667 39.017 1.00 35.75 102 VAL A C 1
ATOM 836 O O . VAL A 1 102 ? -22.141 23.979 39.465 1.00 35.75 102 VAL A O 1
ATOM 839 N N . PRO A 1 103 ? -23.254 25.932 39.414 1.00 48.47 103 PRO A N 1
ATOM 840 C CA . PRO A 1 103 ? -23.163 26.310 40.817 1.00 48.47 103 PRO A CA 1
ATOM 841 C C . PRO A 1 103 ? -24.454 25.943 41.565 1.00 48.47 103 PRO A C 1
ATOM 843 O O . PRO A 1 103 ? -25.553 26.185 41.015 1.00 48.47 103 PRO A O 1
#

Radius of gyration: 22.89 Å; chains: 1; bounding box: 51×41×70 Å

InterPro domains:
  IPR043472 Macro domain-like [G3DSA:3.40.220.10] (1-99)
  IPR043472 Macro domain-like [SSF52949] (65-89)

Organism: Cynoglossus semilaevis (NCBI:txid244447)

Secondary structure (DSSP, 8-state):
----PPPHHHHHHHHHHS-HHHHHHT-S-S--EEGGGS--HHHHHGGGTTS-----TTS--GGGT-----S-GGGEESS--------------S---------

pLDDT: mean 77.38, std 20.41, range [34.16, 97.0]